Protein AF-A0A645G2F6-F1 (afdb_monomer)

Structure (mmCIF, N/CA/C/O backbone):
data_AF-A0A645G2F6-F1
#
_entry.id   AF-A0A645G2F6-F1
#
loop_
_atom_site.group_PDB
_atom_site.id
_atom_site.type_symbol
_atom_site.label_atom_id
_atom_site.label_alt_id
_atom_site.label_comp_id
_atom_site.label_asym_id
_atom_site.label_entity_id
_atom_site.label_seq_id
_atom_site.pdbx_PDB_ins_code
_atom_site.Cartn_x
_atom_site.Cartn_y
_atom_site.Cartn_z
_atom_site.occupancy
_atom_site.B_iso_or_equiv
_atom_site.auth_seq_id
_atom_site.auth_comp_id
_atom_site.auth_asym_id
_atom_site.auth_atom_id
_atom_site.pdbx_PDB_model_num
ATOM 1 N N . MET A 1 1 ? -9.292 15.660 -3.225 1.00 95.06 1 MET A N 1
ATOM 2 C CA . MET A 1 1 ? -8.228 15.922 -2.238 1.00 95.06 1 MET A CA 1
ATOM 3 C C . MET A 1 1 ? -7.768 14.578 -1.731 1.00 95.06 1 MET A C 1
ATOM 5 O O . MET A 1 1 ? -8.621 13.796 -1.330 1.00 95.06 1 MET A O 1
ATOM 9 N N . GLN A 1 2 ? -6.470 14.304 -1.828 1.00 95.06 2 GLN A N 1
ATOM 10 C CA . GLN A 1 2 ? -5.893 13.086 -1.267 1.00 95.06 2 GLN A CA 1
ATOM 11 C C . GLN A 1 2 ? -5.773 13.233 0.252 1.00 95.06 2 GLN A C 1
ATOM 13 O O . GLN A 1 2 ? -5.488 14.330 0.741 1.00 95.06 2 GLN A O 1
ATOM 18 N N . GLY A 1 3 ? -6.007 12.149 0.982 1.00 95.50 3 GLY A N 1
ATOM 19 C CA . GLY A 1 3 ? -5.870 12.101 2.433 1.00 95.50 3 GLY A CA 1
ATOM 20 C C . GLY A 1 3 ? -5.360 10.743 2.890 1.00 95.50 3 GLY A C 1
ATOM 21 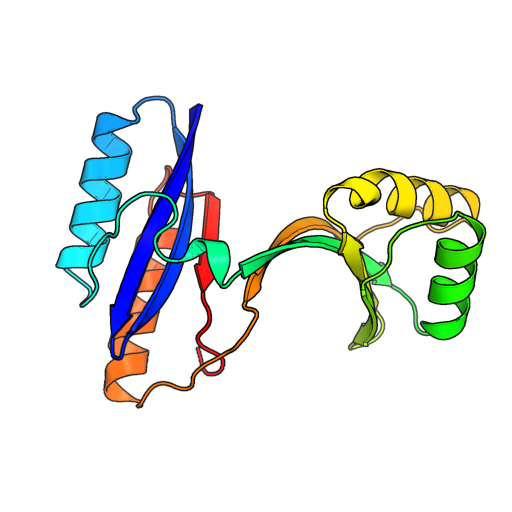O O . GLY A 1 3 ? -5.656 9.732 2.262 1.00 95.50 3 GLY A O 1
ATOM 22 N N . ARG A 1 4 ? -4.616 10.729 3.995 1.00 97.19 4 ARG A N 1
ATOM 23 C CA . ARG A 1 4 ? -4.147 9.512 4.658 1.00 97.19 4 ARG A CA 1
ATOM 24 C C . ARG A 1 4 ? -4.625 9.527 6.101 1.00 97.19 4 ARG A C 1
ATOM 26 O O . ARG A 1 4 ? -4.375 10.493 6.825 1.00 97.19 4 ARG A O 1
ATOM 33 N N . TYR A 1 5 ? -5.312 8.468 6.496 1.00 97.94 5 TYR A N 1
ATOM 34 C CA . TYR A 1 5 ? -5.774 8.257 7.857 1.00 97.94 5 TYR A CA 1
ATOM 35 C C . TYR A 1 5 ? -5.077 7.036 8.430 1.00 97.94 5 TYR A C 1
ATOM 37 O O . TYR A 1 5 ? -4.914 6.026 7.758 1.00 97.94 5 TYR A O 1
ATOM 45 N N . GLU A 1 6 ? -4.637 7.157 9.671 1.00 98.38 6 GLU A N 1
ATOM 46 C CA . GLU A 1 6 ? -3.807 6.166 10.344 1.00 98.38 6 GLU A CA 1
ATOM 47 C C . GLU A 1 6 ? -4.519 5.724 11.612 1.00 98.38 6 GLU A C 1
ATOM 49 O O . GLU A 1 6 ? -5.159 6.544 12.277 1.00 98.38 6 GLU A O 1
ATOM 54 N N . GLY A 1 7 ? -4.429 4.446 11.956 1.00 98.19 7 GLY A N 1
ATOM 55 C CA . GLY A 1 7 ? -5.099 3.920 13.132 1.00 98.19 7 GLY A CA 1
ATOM 56 C C . GLY A 1 7 ? -4.624 2.538 13.536 1.00 98.19 7 GLY A C 1
ATOM 57 O O . GLY A 1 7 ? -3.763 1.933 12.901 1.00 98.19 7 GLY A O 1
ATOM 58 N N . PHE A 1 8 ? -5.215 2.070 14.627 1.00 98.38 8 PHE A N 1
ATOM 59 C CA . PHE A 1 8 ? -4.899 0.802 15.261 1.00 98.38 8 PHE A CA 1
ATOM 60 C C . PHE A 1 8 ? -6.143 -0.084 15.277 1.00 98.38 8 PHE A C 1
ATOM 62 O O . PHE A 1 8 ? -7.226 0.402 15.615 1.00 98.38 8 PHE A O 1
ATOM 69 N N . GLY A 1 9 ? -5.997 -1.358 14.936 1.00 97.81 9 GLY A N 1
ATOM 70 C CA . GLY A 1 9 ? -7.027 -2.381 15.101 1.00 97.81 9 GLY A CA 1
ATOM 71 C C . GLY A 1 9 ? -6.827 -3.215 16.378 1.00 97.81 9 GLY A C 1
ATOM 72 O O . GLY A 1 9 ? -6.036 -2.844 17.259 1.00 97.81 9 GLY A O 1
ATOM 73 N N . PRO A 1 10 ? -7.529 -4.358 16.489 1.00 97.06 10 PRO A N 1
ATOM 74 C CA . PRO A 1 10 ? -7.317 -5.349 17.540 1.00 97.06 10 PRO A CA 1
ATOM 75 C C . PRO A 1 10 ? -5.846 -5.728 17.731 1.00 97.06 10 PRO A C 1
ATOM 77 O O . PRO A 1 10 ? -5.060 -5.753 16.779 1.00 97.06 10 PRO A O 1
ATOM 80 N N . SER A 1 11 ? -5.470 -5.984 18.986 1.00 94.81 11 SER A N 1
ATOM 81 C CA . SER A 1 11 ? -4.111 -6.369 19.397 1.00 94.81 11 SER A CA 1
ATOM 82 C C . SER A 1 11 ? -2.982 -5.439 18.911 1.00 94.81 11 SER A C 1
ATOM 84 O O . SER A 1 11 ? -1.821 -5.833 18.856 1.00 94.81 11 SER A O 1
ATOM 86 N N . GLY A 1 12 ? -3.300 -4.171 18.617 1.00 94.50 12 GLY A N 1
ATOM 87 C CA . GLY A 1 12 ? -2.317 -3.173 18.189 1.00 94.50 12 GLY A CA 1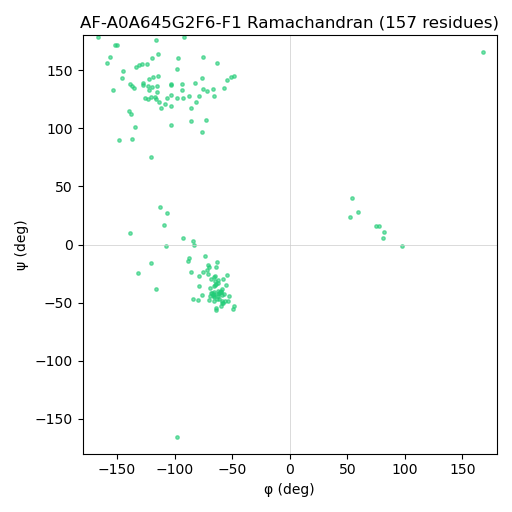
ATOM 88 C C . GLY A 1 12 ? -1.886 -3.305 16.729 1.00 94.50 12 GLY A C 1
ATOM 89 O O . GLY A 1 12 ? -0.879 -2.707 16.356 1.00 94.50 12 GLY A O 1
ATOM 90 N N . SER A 1 13 ? -2.641 -4.053 15.916 1.00 98.06 13 SER A N 1
ATOM 91 C CA . SER A 1 13 ? -2.500 -4.057 14.454 1.00 98.06 13 SER A CA 1
ATOM 92 C C . SER A 1 13 ? -2.532 -2.636 13.896 1.00 98.06 13 SER A C 1
ATOM 94 O O . SER A 1 13 ? -3.239 -1.768 14.408 1.00 98.06 13 SER A O 1
ATOM 96 N N . LEU A 1 14 ? -1.749 -2.389 12.856 1.00 98.56 14 LEU A N 1
ATOM 97 C CA . LEU A 1 14 ? -1.571 -1.076 12.250 1.00 98.56 14 LEU A CA 1
ATOM 98 C C . LEU A 1 14 ? -2.366 -1.001 10.952 1.00 98.56 14 LEU A C 1
ATOM 100 O O . LEU A 1 14 ? -2.334 -1.948 10.170 1.00 98.56 14 LEU A O 1
ATOM 104 N N . ILE A 1 15 ? -3.051 0.119 10.717 1.00 98.56 15 ILE A N 1
ATOM 105 C CA . ILE A 1 15 ? -3.847 0.342 9.505 1.00 98.56 15 ILE A CA 1
ATOM 106 C C . ILE A 1 15 ? -3.590 1.746 8.955 1.00 98.56 15 ILE A C 1
ATOM 108 O O . ILE A 1 15 ? -3.638 2.738 9.690 1.00 98.56 15 ILE A O 1
ATOM 112 N N . ILE A 1 16 ? -3.395 1.831 7.642 1.00 98.62 16 ILE A N 1
ATOM 113 C CA . ILE A 1 16 ? -3.398 3.068 6.864 1.00 98.62 16 ILE A CA 1
ATOM 114 C C . ILE A 1 16 ? -4.550 2.995 5.861 1.00 98.62 16 ILE A C 1
ATOM 116 O O . ILE A 1 16 ? -4.620 2.056 5.082 1.00 98.62 16 ILE A O 1
ATOM 120 N N . ALA A 1 17 ? -5.416 4.006 5.843 1.00 98.25 17 ALA A N 1
ATOM 121 C CA . ALA A 1 17 ? -6.432 4.189 4.811 1.00 98.25 17 ALA A CA 1
ATOM 122 C C . ALA A 1 17 ? -6.095 5.428 3.971 1.00 98.25 17 ALA A C 1
ATOM 124 O O . ALA A 1 17 ? -6.057 6.555 4.484 1.00 98.25 17 ALA A O 1
ATOM 125 N N . GLU A 1 18 ? -5.847 5.229 2.680 1.00 97.81 18 GLU A N 1
ATOM 126 C CA . GLU A 1 18 ? -5.670 6.309 1.710 1.00 97.81 18 GLU A CA 1
ATOM 127 C C . GLU A 1 18 ? -6.992 6.637 1.029 1.00 97.81 18 GLU A C 1
ATOM 129 O O . GLU A 1 18 ? -7.773 5.756 0.689 1.00 97.81 18 GLU A O 1
ATOM 134 N N . THR A 1 19 ? -7.255 7.928 0.848 1.00 98.06 19 THR A N 1
ATOM 135 C CA . THR A 1 19 ? -8.560 8.442 0.421 1.00 98.06 19 THR A CA 1
ATOM 136 C C . THR A 1 19 ? -8.430 9.469 -0.690 1.00 98.06 19 THR A C 1
ATOM 138 O O . THR A 1 19 ? -7.438 10.202 -0.773 1.00 98.06 19 THR A O 1
ATOM 141 N N . LEU A 1 20 ? -9.472 9.581 -1.513 1.00 98.06 20 LEU A N 1
ATOM 142 C CA . LEU A 1 20 ? -9.613 10.618 -2.525 1.00 98.06 20 LEU A CA 1
ATOM 143 C C . LEU A 1 20 ? -11.021 11.212 -2.478 1.00 98.06 20 LEU A C 1
ATOM 145 O O . LEU A 1 20 ? -11.963 10.678 -3.043 1.00 98.06 20 LEU A O 1
ATOM 149 N N . THR A 1 21 ? -11.149 12.386 -1.860 1.00 97.88 21 THR A N 1
ATOM 150 C CA . THR A 1 21 ? -12.467 12.968 -1.561 1.00 97.88 21 THR A CA 1
ATOM 151 C C . THR A 1 21 ? -12.610 14.431 -1.975 1.00 97.88 21 THR A C 1
ATOM 153 O O . THR A 1 21 ? -11.644 15.199 -2.019 1.00 97.88 21 THR A O 1
ATOM 156 N N . SER A 1 22 ? -13.842 14.873 -2.230 1.00 97.44 22 SER A N 1
ATOM 157 C CA . SER A 1 22 ? -14.193 16.298 -2.312 1.00 97.44 22 SER A CA 1
ATOM 158 C C . SER A 1 22 ? -14.561 16.909 -0.950 1.00 97.44 22 SER A C 1
ATOM 160 O O . SER A 1 22 ? -14.617 18.133 -0.835 1.00 97.44 22 SER A O 1
ATOM 162 N N . ASN A 1 23 ? -14.769 16.094 0.093 1.00 97.75 23 ASN A N 1
ATOM 163 C CA . ASN A 1 23 ? -15.177 16.541 1.424 1.00 97.75 23 ASN A CA 1
ATOM 164 C C . ASN A 1 23 ? -14.390 15.817 2.531 1.00 97.75 23 ASN A C 1
ATOM 166 O O . ASN A 1 23 ? -14.808 14.787 3.064 1.00 97.75 23 ASN A O 1
ATOM 170 N N . VAL A 1 24 ? -13.268 16.421 2.927 1.00 97.12 24 VAL A N 1
ATOM 171 C CA . VAL A 1 24 ? -12.358 15.885 3.955 1.00 97.12 24 VAL A CA 1
ATOM 172 C C . VAL A 1 24 ? -13.059 15.692 5.301 1.00 97.12 24 VAL A C 1
ATOM 174 O O . VAL A 1 24 ? -12.819 14.692 5.966 1.00 97.12 24 VAL A O 1
ATOM 177 N N . ASN A 1 25 ? -13.954 16.608 5.694 1.00 97.25 25 ASN A N 1
ATOM 178 C CA . ASN A 1 25 ? -14.638 16.551 6.991 1.00 97.25 25 ASN A CA 1
ATOM 179 C C . ASN A 1 25 ? -15.635 15.388 7.082 1.00 97.25 25 ASN A C 1
ATOM 181 O O . ASN A 1 25 ? -15.760 14.776 8.140 1.00 97.25 25 ASN A O 1
ATOM 185 N N . ARG A 1 26 ? -16.337 15.078 5.984 1.00 97.50 26 ARG A N 1
ATOM 186 C CA . ARG A 1 26 ? -17.192 13.885 5.910 1.00 97.50 26 ARG A CA 1
ATOM 187 C C . ARG A 1 26 ? -16.341 12.621 5.986 1.00 97.50 26 ARG A C 1
ATOM 189 O O . ARG A 1 26 ? -16.621 11.763 6.812 1.00 97.50 26 ARG A O 1
ATOM 196 N N . THR A 1 27 ? -15.286 12.558 5.182 1.00 97.94 27 THR A N 1
ATOM 197 C CA . THR A 1 27 ? -14.420 11.375 5.080 1.00 97.94 27 THR A CA 1
ATOM 198 C C . THR A 1 27 ? -13.797 11.018 6.428 1.00 97.94 27 THR A C 1
ATOM 200 O O . THR A 1 27 ? -13.962 9.904 6.907 1.00 97.94 27 THR A O 1
ATOM 203 N N . ILE A 1 28 ? -13.183 11.982 7.127 1.00 97.12 28 ILE A N 1
ATOM 204 C CA . ILE A 1 28 ? -12.614 11.724 8.461 1.00 97.12 28 ILE A CA 1
ATOM 205 C C . ILE A 1 28 ? -13.675 11.315 9.490 1.00 97.12 28 ILE A C 1
ATOM 207 O O . ILE A 1 28 ? -13.388 10.521 10.384 1.00 97.12 28 ILE A O 1
ATOM 211 N N . ALA A 1 29 ? -14.901 11.840 9.392 1.00 97.44 29 ALA A N 1
ATOM 212 C CA . ALA A 1 29 ? -15.990 11.438 10.277 1.00 97.44 29 ALA A CA 1
ATOM 213 C C . ALA A 1 29 ? -16.436 9.991 10.004 1.00 97.44 29 ALA A C 1
ATOM 215 O O . ALA A 1 29 ? -16.634 9.237 10.960 1.00 97.44 29 ALA A O 1
ATOM 216 N N . ASN A 1 30 ? -16.538 9.601 8.730 1.00 97.69 30 ASN A N 1
ATOM 217 C CA . ASN A 1 30 ? -16.869 8.241 8.307 1.00 97.69 30 ASN A CA 1
ATOM 218 C C . ASN A 1 30 ? -15.789 7.247 8.734 1.00 97.69 30 ASN A C 1
ATOM 220 O O . ASN A 1 30 ? -16.085 6.343 9.513 1.00 97.69 30 ASN A O 1
ATOM 224 N N . VAL A 1 31 ? -14.535 7.479 8.331 1.00 97.88 31 VAL A N 1
ATOM 225 C CA . VAL A 1 31 ? -13.381 6.635 8.679 1.00 97.88 31 VAL A CA 1
ATOM 226 C C . VAL A 1 31 ? -13.290 6.464 10.194 1.00 97.88 31 VAL A C 1
ATOM 228 O O . VAL A 1 31 ? -13.253 5.345 10.699 1.00 97.88 31 VAL A O 1
ATOM 231 N N . ARG A 1 32 ? -13.375 7.556 10.967 1.00 97.25 32 ARG A N 1
ATOM 232 C CA . ARG A 1 32 ? -13.390 7.471 12.436 1.00 97.25 32 ARG A CA 1
ATOM 233 C C . ARG A 1 32 ? -14.565 6.646 12.962 1.00 97.25 32 ARG A C 1
ATOM 235 O O . ARG A 1 32 ? -14.402 5.910 13.934 1.00 97.25 32 ARG A O 1
ATOM 242 N N . SER A 1 33 ? -15.751 6.780 12.367 1.00 97.81 33 SER A N 1
ATOM 243 C CA . SER A 1 33 ? -16.900 5.973 12.772 1.00 97.81 33 SER A CA 1
ATOM 244 C C . SER A 1 33 ? -16.699 4.491 12.473 1.00 97.81 33 SER A C 1
ATOM 246 O O . SER A 1 33 ? -17.205 3.688 13.255 1.00 97.81 33 SER A O 1
ATOM 248 N N . ILE A 1 34 ? -16.042 4.141 11.367 1.00 98.25 34 ILE A N 1
ATOM 249 C CA . ILE A 1 34 ? -15.729 2.759 10.989 1.00 98.25 34 ILE A CA 1
ATOM 250 C C . ILE A 1 34 ? -14.783 2.150 12.027 1.00 98.25 34 ILE A C 1
ATOM 252 O O . ILE A 1 34 ? -15.173 1.180 12.678 1.00 98.25 34 ILE A O 1
ATOM 256 N N . PHE A 1 35 ? -13.637 2.794 12.297 1.00 98.00 35 PHE A N 1
ATOM 257 C CA . PHE A 1 35 ? -12.691 2.370 13.342 1.00 98.00 35 PHE A CA 1
ATOM 258 C C . PHE A 1 35 ? -13.403 2.113 14.678 1.00 98.00 35 PHE A C 1
ATOM 260 O O . PHE A 1 35 ? -13.376 0.997 15.193 1.00 98.00 35 PHE A O 1
ATOM 267 N N . ASN A 1 36 ? -14.141 3.107 15.184 1.00 96.12 36 ASN A N 1
ATOM 268 C CA . ASN A 1 36 ? -14.805 3.011 16.487 1.00 96.12 36 ASN A CA 1
ATOM 269 C C . ASN A 1 36 ? -15.857 1.888 16.570 1.00 96.12 36 ASN A C 1
ATOM 271 O O . ASN A 1 36 ? -16.118 1.375 17.656 1.00 96.12 36 ASN A O 1
ATOM 275 N N . LYS A 1 37 ? -16.518 1.542 15.457 1.00 95.81 37 LYS A N 1
ATOM 276 C CA . LYS A 1 37 ? -17.555 0.494 15.422 1.00 95.81 37 LYS A CA 1
ATOM 277 C C . LYS A 1 37 ? -16.979 -0.906 15.227 1.00 95.81 37 LYS A C 1
ATOM 279 O O . LYS A 1 37 ? -17.650 -1.868 15.588 1.00 95.81 37 LYS A O 1
ATOM 284 N N . LYS A 1 38 ? -15.785 -1.019 14.646 1.00 94.25 38 LYS A N 1
ATOM 285 C CA . LYS A 1 38 ? -15.159 -2.285 14.239 1.00 94.25 38 LYS A CA 1
ATOM 286 C C . LYS A 1 38 ? -13.907 -2.615 15.064 1.00 94.25 38 LYS A C 1
ATOM 288 O O . LYS A 1 38 ? -12.968 -3.214 14.569 1.00 94.25 38 LYS A O 1
ATOM 293 N N . GLY A 1 39 ? -13.883 -2.209 16.335 1.00 90.94 39 GLY A N 1
ATOM 294 C CA . GLY A 1 39 ? -12.831 -2.616 17.276 1.00 90.94 39 GLY A CA 1
ATOM 295 C C . GLY A 1 39 ? -11.471 -1.937 17.079 1.00 90.94 39 GLY A C 1
ATOM 296 O O . GLY A 1 39 ? -10.481 -2.407 17.632 1.00 90.94 39 GLY A O 1
ATOM 297 N N . GLY A 1 40 ? -11.415 -0.832 16.332 1.00 95.81 40 GLY A N 1
ATOM 298 C CA . GLY A 1 40 ? -10.207 -0.036 16.131 1.00 95.81 40 GLY A CA 1
ATOM 299 C C . GLY A 1 40 ? -10.307 1.380 16.702 1.00 95.81 40 GLY A C 1
ATOM 300 O O . GLY A 1 40 ? -11.350 1.822 17.182 1.00 95.81 40 GLY A O 1
ATOM 301 N N . ASN A 1 41 ? -9.205 2.124 16.631 1.00 96.88 41 ASN A N 1
ATOM 302 C CA . ASN A 1 41 ? -9.141 3.538 16.989 1.00 96.88 41 ASN A CA 1
ATOM 303 C C . ASN A 1 41 ? -8.281 4.309 15.990 1.00 96.88 41 ASN A C 1
ATOM 305 O O . ASN A 1 41 ? -7.192 3.872 15.622 1.00 96.88 41 ASN A O 1
ATOM 309 N N . ILE A 1 42 ? -8.740 5.497 15.602 1.00 96.25 42 ILE A N 1
ATOM 310 C CA . ILE A 1 42 ? -7.960 6.380 14.736 1.00 96.25 42 ILE A CA 1
ATOM 311 C C . ILE A 1 42 ?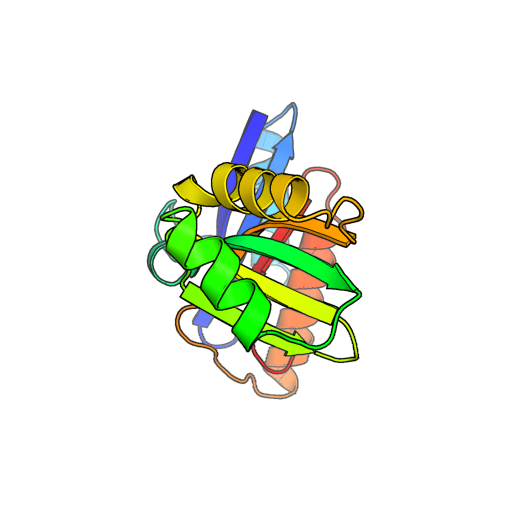 -6.828 7.055 15.525 1.00 96.25 42 ILE A C 1
ATOM 313 O O . ILE A 1 42 ? -7.036 7.568 16.628 1.00 96.25 42 ILE A O 1
ATOM 317 N N . GLY A 1 43 ? -5.633 7.064 14.948 1.00 95.75 43 GLY A N 1
ATOM 318 C CA . GLY A 1 43 ? -4.454 7.750 15.454 1.00 95.75 43 GLY A CA 1
ATOM 319 C C . GLY A 1 43 ? -4.303 9.166 14.892 1.00 95.75 43 GLY A C 1
ATOM 320 O O . GLY A 1 43 ? -5.101 9.654 14.089 1.00 95.75 43 GLY A O 1
ATOM 321 N N . ALA A 1 44 ? -3.254 9.856 15.341 1.00 96.19 44 ALA A N 1
ATOM 322 C CA . ALA A 1 44 ? -2.806 11.089 14.700 1.00 96.19 44 ALA A CA 1
ATOM 323 C C . ALA A 1 44 ? -2.066 10.769 13.387 1.00 96.19 44 ALA A C 1
ATOM 325 O O . ALA A 1 44 ? -1.592 9.651 13.191 1.00 96.19 44 ALA A O 1
ATOM 326 N N . ALA A 1 45 ? -1.926 11.752 12.496 1.00 95.12 45 ALA A N 1
ATOM 327 C CA . ALA A 1 45 ? -1.062 11.601 11.325 1.00 95.12 45 ALA A CA 1
ATOM 328 C C . ALA A 1 45 ? 0.379 11.268 11.765 1.00 95.12 45 ALA A C 1
ATOM 330 O O . ALA A 1 45 ? 0.891 11.899 12.693 1.00 95.12 45 ALA A O 1
ATOM 331 N N . GLY A 1 46 ? 1.014 10.289 11.118 1.00 95.12 46 GLY A N 1
ATOM 332 C CA . GLY A 1 46 ? 2.342 9.789 11.485 1.00 95.12 46 GLY A CA 1
ATOM 333 C C . GLY A 1 46 ? 2.371 8.778 12.638 1.00 95.12 46 GLY A C 1
ATOM 334 O O . GLY A 1 46 ? 3.454 8.433 13.103 1.00 95.12 46 GLY A O 1
ATOM 335 N N . SER A 1 47 ? 1.217 8.333 13.147 1.00 96.44 47 SER A N 1
ATOM 336 C CA . SER A 1 47 ? 1.151 7.406 14.287 1.00 96.44 47 SER A CA 1
ATOM 337 C C . SER A 1 47 ? 1.495 5.959 13.945 1.00 96.44 47 SER A C 1
ATOM 339 O O . SER A 1 47 ? 1.907 5.231 14.845 1.00 96.44 47 SER A O 1
ATOM 341 N N . VAL A 1 48 ? 1.348 5.547 12.684 1.00 96.75 48 VAL A N 1
ATOM 342 C CA . VAL A 1 48 ? 1.672 4.189 12.219 1.00 96.75 48 VAL A CA 1
ATOM 343 C C . VAL A 1 48 ? 2.521 4.188 10.956 1.00 96.75 48 VAL A C 1
ATOM 345 O O . VAL A 1 48 ? 3.262 3.239 10.742 1.00 96.75 48 VAL A O 1
ATOM 348 N N . SER A 1 49 ? 2.477 5.247 10.141 1.00 95.12 49 SER A N 1
ATOM 349 C CA . SER A 1 49 ? 3.159 5.285 8.839 1.00 95.12 49 SER A CA 1
ATOM 350 C C . SER A 1 49 ? 4.680 5.174 8.900 1.00 95.12 49 SER A C 1
ATOM 352 O O . SER A 1 49 ? 5.289 4.869 7.886 1.00 95.12 49 SER A O 1
ATOM 354 N N . TYR A 1 50 ? 5.299 5.349 10.070 1.00 95.56 50 TYR A N 1
ATOM 355 C CA . TYR A 1 50 ? 6.727 5.084 10.263 1.00 95.56 50 TYR A CA 1
ATOM 356 C C . TYR A 1 50 ? 7.087 3.585 10.250 1.00 95.56 50 TYR A C 1
ATOM 358 O O . TYR A 1 50 ? 8.258 3.259 10.089 1.00 95.56 50 TYR A O 1
ATOM 366 N N . MET A 1 51 ? 6.100 2.699 10.436 1.00 97.56 51 MET A N 1
ATOM 367 C CA . MET A 1 51 ? 6.237 1.235 10.375 1.00 97.56 51 MET A CA 1
ATOM 368 C C . MET A 1 51 ? 5.944 0.672 8.981 1.00 97.56 51 MET A C 1
ATOM 370 O O . MET A 1 51 ? 5.874 -0.545 8.815 1.00 97.56 51 MET A O 1
ATOM 374 N N . PHE A 1 52 ? 5.726 1.539 7.995 1.00 97.88 52 PHE A N 1
ATOM 375 C CA . PHE A 1 52 ? 5.461 1.155 6.619 1.00 97.88 52 PHE A CA 1
ATOM 376 C C . PHE A 1 52 ? 6.423 1.881 5.697 1.00 97.88 52 PHE A C 1
ATOM 378 O O . PHE A 1 52 ? 6.651 3.085 5.834 1.00 97.88 52 PHE A O 1
ATOM 385 N N . ASP A 1 53 ? 6.915 1.163 4.704 1.00 96.44 53 ASP A N 1
ATOM 386 C CA . ASP A 1 53 ? 7.744 1.737 3.673 1.00 96.44 53 ASP A CA 1
ATOM 387 C C . ASP A 1 53 ? 6.925 2.061 2.428 1.00 96.44 53 ASP A C 1
ATOM 389 O O . ASP A 1 53 ? 6.272 1.193 1.845 1.00 96.44 53 ASP A O 1
ATOM 393 N N . ASN A 1 54 ? 7.017 3.313 1.983 1.00 96.06 54 ASN A N 1
ATOM 394 C CA . ASN A 1 54 ? 6.474 3.731 0.697 1.00 96.06 54 ASN A CA 1
ATOM 395 C C . ASN A 1 54 ? 7.348 3.166 -0.429 1.00 96.06 54 ASN A C 1
ATOM 397 O O . ASN A 1 54 ? 8.466 3.645 -0.651 1.00 96.06 54 ASN A O 1
ATOM 401 N N . THR A 1 55 ? 6.827 2.167 -1.130 1.00 97.56 55 THR A N 1
ATOM 402 C CA . THR A 1 55 ? 7.581 1.289 -2.028 1.00 97.56 55 THR A CA 1
ATOM 403 C C . THR A 1 55 ? 6.971 1.332 -3.423 1.00 97.56 55 THR A C 1
ATOM 405 O O . THR A 1 55 ? 5.752 1.308 -3.574 1.00 97.56 55 THR A O 1
ATOM 408 N N . GLY A 1 56 ? 7.810 1.423 -4.455 1.00 98.25 56 GLY A N 1
ATOM 409 C CA . GLY A 1 56 ? 7.364 1.234 -5.832 1.00 98.25 56 GLY A CA 1
ATOM 410 C C . GLY A 1 56 ? 7.211 -0.250 -6.130 1.00 98.25 56 GLY A C 1
ATOM 411 O O . GLY A 1 56 ? 8.150 -1.002 -5.901 1.00 98.25 56 GLY A O 1
ATOM 412 N N . VAL A 1 57 ? 6.056 -0.660 -6.645 1.00 98.31 57 VAL A N 1
ATOM 413 C CA . VAL A 1 57 ? 5.770 -2.049 -7.012 1.00 98.31 57 VAL A CA 1
ATOM 414 C C . VAL A 1 57 ? 5.533 -2.134 -8.513 1.00 98.31 57 VAL A C 1
ATOM 416 O O . VAL A 1 57 ? 4.706 -1.406 -9.073 1.00 98.31 57 VAL A O 1
ATOM 419 N N . ILE A 1 58 ? 6.287 -3.013 -9.172 1.00 98.56 58 ILE A N 1
ATOM 420 C CA . ILE A 1 58 ? 6.154 -3.309 -10.600 1.00 98.56 58 ILE A CA 1
ATOM 421 C C . ILE A 1 58 ? 5.962 -4.814 -10.753 1.00 98.56 58 ILE A C 1
ATOM 423 O O . ILE A 1 58 ? 6.794 -5.581 -10.275 1.00 98.56 58 ILE A O 1
ATOM 427 N N . VAL A 1 59 ? 4.901 -5.226 -11.446 1.00 98.38 59 VAL A N 1
ATOM 428 C CA . VAL A 1 59 ? 4.611 -6.641 -11.717 1.00 98.38 59 VAL A CA 1
ATOM 429 C C . VAL A 1 59 ? 4.384 -6.856 -13.209 1.00 98.38 59 VAL A C 1
ATOM 431 O O . VAL A 1 59 ? 3.726 -6.046 -13.870 1.00 98.38 59 VAL A O 1
ATOM 434 N N . PHE A 1 60 ? 4.950 -7.936 -13.747 1.00 98.44 60 PHE A N 1
ATOM 435 C CA . PHE A 1 60 ? 4.742 -8.391 -15.124 1.00 98.44 60 PHE A CA 1
ATOM 436 C C . PHE A 1 60 ? 5.030 -9.894 -15.262 1.00 98.44 60 PHE A C 1
ATOM 438 O O . PHE A 1 60 ? 5.713 -10.476 -14.425 1.00 98.44 60 PHE A O 1
ATOM 445 N N . GLU A 1 61 ? 4.537 -10.521 -16.333 1.00 98.19 61 GLU A N 1
ATOM 446 C CA . GLU A 1 61 ? 4.772 -11.945 -16.615 1.00 98.19 61 GLU A CA 1
ATOM 447 C C . GLU A 1 61 ? 6.258 -12.216 -16.913 1.00 98.19 61 GLU A C 1
ATOM 449 O O . GLU A 1 61 ? 6.861 -11.578 -17.781 1.00 98.19 61 GLU A O 1
ATOM 454 N N . GLY A 1 62 ? 6.857 -13.184 -16.220 1.00 97.06 62 GLY A N 1
ATOM 455 C CA . GLY A 1 62 ? 8.265 -13.532 -16.386 1.00 97.06 62 GLY A CA 1
ATOM 456 C C . GLY A 1 62 ? 8.780 -14.457 -15.288 1.00 97.06 62 GLY A C 1
ATOM 457 O O . GLY A 1 62 ? 8.141 -14.634 -14.257 1.00 97.06 62 GLY A O 1
ATOM 458 N N . THR A 1 63 ? 9.949 -15.060 -15.518 1.00 96.75 63 THR A N 1
ATOM 459 C CA . THR A 1 63 ? 10.484 -16.114 -14.633 1.00 96.75 63 THR A CA 1
ATOM 460 C C . THR A 1 63 ? 11.988 -16.016 -14.366 1.00 96.75 63 THR A C 1
ATOM 462 O O . THR A 1 63 ? 12.582 -16.971 -13.876 1.00 96.75 63 THR A O 1
ATOM 465 N N . ASP A 1 64 ? 12.635 -14.917 -14.755 1.00 97.69 64 ASP A N 1
ATOM 466 C CA . ASP A 1 64 ? 14.081 -14.717 -14.592 1.00 97.69 64 ASP A CA 1
ATOM 467 C C . ASP A 1 64 ? 14.374 -13.468 -13.738 1.00 97.69 64 ASP A C 1
ATOM 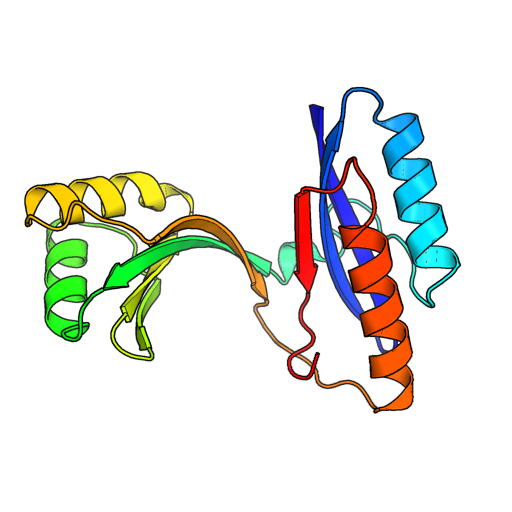469 O O . ASP A 1 64 ? 14.717 -12.413 -14.278 1.00 97.69 64 ASP A O 1
ATOM 473 N N . PRO A 1 65 ? 14.177 -13.540 -12.408 1.00 97.81 65 PRO A N 1
ATOM 474 C CA . PRO A 1 65 ? 14.351 -12.392 -11.517 1.00 97.81 65 PRO A CA 1
ATOM 475 C C . PRO A 1 65 ? 15.799 -11.887 -11.489 1.00 97.81 65 PRO A C 1
ATOM 477 O O . PRO A 1 65 ? 16.013 -10.676 -11.435 1.00 97.81 65 PRO A O 1
ATOM 480 N N . ASP A 1 66 ? 16.785 -12.781 -11.615 1.00 98.06 66 ASP A N 1
ATOM 481 C CA . ASP A 1 66 ? 18.207 -12.425 -11.641 1.00 98.06 66 ASP A CA 1
ATOM 482 C C . ASP A 1 66 ? 18.524 -11.520 -12.840 1.00 98.06 66 ASP A C 1
ATOM 484 O O . ASP A 1 66 ? 19.141 -10.461 -12.689 1.00 98.06 66 ASP A O 1
ATOM 488 N N . HIS A 1 67 ? 18.041 -11.880 -14.035 1.00 98.00 67 HIS A N 1
ATOM 489 C CA . HIS A 1 67 ? 18.225 -11.050 -15.224 1.00 98.00 67 HIS A CA 1
ATOM 490 C C . HIS A 1 67 ? 17.557 -9.673 -15.087 1.00 98.00 67 HIS A C 1
ATOM 492 O O . HIS A 1 67 ? 18.120 -8.651 -15.492 1.00 98.00 67 HIS A O 1
ATOM 498 N N . ILE A 1 68 ? 16.359 -9.629 -14.501 1.00 98.50 68 ILE A N 1
ATOM 499 C CA . ILE A 1 68 ? 15.631 -8.377 -14.276 1.00 98.50 68 ILE A CA 1
ATOM 500 C C . ILE A 1 68 ? 16.362 -7.484 -13.277 1.00 98.50 68 ILE A C 1
ATOM 502 O O . ILE A 1 68 ? 16.504 -6.281 -13.519 1.00 98.50 68 ILE A O 1
ATOM 506 N N . PHE A 1 69 ? 16.884 -8.062 -12.198 1.00 98.31 69 PHE A N 1
ATOM 507 C CA . PHE A 1 69 ? 17.691 -7.338 -11.228 1.00 98.31 69 PHE A CA 1
ATOM 508 C C . PHE A 1 69 ? 18.928 -6.706 -11.885 1.00 98.31 69 PHE A C 1
ATOM 510 O O . PHE A 1 69 ? 19.200 -5.524 -11.672 1.00 98.31 69 PHE A O 1
ATOM 517 N N . GLU A 1 70 ? 19.628 -7.431 -12.765 1.00 98.06 70 GLU A N 1
ATOM 518 C CA . GLU A 1 70 ? 20.767 -6.886 -13.517 1.00 98.06 70 GLU A CA 1
ATOM 519 C C . GLU A 1 70 ? 20.382 -5.703 -14.421 1.00 98.06 70 GLU A C 1
ATOM 521 O O . GLU A 1 70 ? 21.119 -4.714 -14.493 1.00 98.06 70 GLU A O 1
ATOM 526 N N . ILE A 1 71 ? 19.238 -5.769 -15.112 1.00 98.25 71 ILE A N 1
ATOM 527 C CA . ILE A 1 71 ? 18.739 -4.661 -15.947 1.00 98.25 71 ILE A CA 1
ATOM 528 C C . ILE A 1 71 ? 18.533 -3.403 -15.099 1.00 98.25 71 ILE A C 1
ATOM 530 O O . ILE A 1 71 ? 18.983 -2.317 -15.476 1.00 98.25 71 ILE A O 1
ATOM 534 N N . LEU A 1 72 ? 17.863 -3.551 -13.957 1.00 98.38 72 LEU A N 1
ATOM 535 C CA . LEU A 1 72 ? 17.535 -2.441 -13.067 1.00 98.38 72 LEU A CA 1
ATOM 536 C C . LEU A 1 72 ? 18.791 -1.845 -12.425 1.00 98.38 72 LEU A C 1
ATOM 538 O O . LEU A 1 72 ? 18.946 -0.622 -12.406 1.00 98.38 72 LEU A O 1
ATOM 542 N N . LEU A 1 73 ? 19.725 -2.693 -11.990 1.00 97.56 73 LEU A N 1
ATOM 543 C CA . LEU A 1 73 ? 21.002 -2.267 -11.424 1.00 97.56 73 LEU A CA 1
ATOM 544 C C . LEU A 1 73 ? 21.841 -1.484 -12.443 1.00 97.56 73 LEU A C 1
ATOM 546 O O . LEU A 1 73 ? 22.377 -0.426 -12.118 1.00 97.56 73 LEU A O 1
ATOM 550 N N . ASN A 1 74 ? 21.920 -1.955 -13.692 1.00 97.88 74 ASN A N 1
ATOM 551 C CA . ASN A 1 74 ? 22.627 -1.254 -14.772 1.00 97.88 74 ASN A CA 1
ATOM 552 C C . ASN A 1 74 ? 21.982 0.091 -15.130 1.00 97.88 74 ASN A C 1
ATOM 554 O O . ASN A 1 74 ? 22.660 1.000 -15.610 1.00 97.88 74 ASN A O 1
ATOM 558 N N . ALA A 1 75 ? 20.677 0.220 -14.901 1.00 98.00 75 ALA A N 1
ATOM 559 C CA . ALA A 1 75 ? 19.955 1.476 -15.031 1.00 98.00 75 ALA A CA 1
ATOM 560 C C . ALA A 1 75 ? 20.053 2.359 -13.772 1.00 98.00 75 ALA A C 1
ATOM 562 O O . ALA A 1 75 ? 19.452 3.431 -13.752 1.00 98.00 75 ALA A O 1
ATOM 563 N N . GLU A 1 76 ? 20.813 1.944 -12.751 1.00 98.06 76 GLU A N 1
ATOM 564 C CA . GLU A 1 76 ? 20.980 2.612 -11.453 1.00 98.06 76 GLU A CA 1
ATOM 565 C C . GLU A 1 76 ? 19.663 2.784 -10.678 1.00 98.06 76 GLU A C 1
ATOM 567 O O . GLU A 1 76 ? 19.498 3.762 -9.950 1.00 98.06 76 GLU A O 1
ATOM 572 N N . VAL A 1 77 ? 18.687 1.901 -10.883 1.00 98.31 77 VAL A N 1
ATOM 573 C CA . VAL A 1 77 ? 17.426 1.913 -10.130 1.00 98.31 77 VAL A CA 1
ATOM 574 C C . VAL A 1 77 ? 17.707 1.451 -8.703 1.00 98.31 77 VAL A C 1
ATOM 576 O O . VAL A 1 77 ? 18.368 0.430 -8.509 1.00 98.31 77 VAL A O 1
ATOM 579 N N . ASP A 1 78 ? 17.203 2.183 -7.713 1.00 97.38 78 ASP A N 1
ATOM 580 C CA . ASP A 1 78 ? 17.260 1.753 -6.315 1.00 97.38 78 ASP A CA 1
ATOM 581 C C . ASP A 1 78 ? 16.204 0.664 -6.063 1.00 97.38 78 ASP A C 1
ATOM 583 O O . ASP A 1 78 ? 15.005 0.933 -5.916 1.00 97.38 78 ASP A O 1
ATOM 587 N N . VAL A 1 79 ? 16.652 -0.589 -6.130 1.00 96.62 79 VAL A N 1
ATOM 588 C CA . VAL A 1 79 ? 15.825 -1.793 -6.017 1.00 96.62 79 VAL A CA 1
ATOM 589 C C . VAL A 1 79 ? 16.004 -2.400 -4.635 1.00 96.62 79 VAL A C 1
ATOM 591 O O . VAL A 1 79 ? 17.123 -2.669 -4.201 1.00 96.62 79 VAL A O 1
ATOM 594 N N . ARG A 1 80 ? 14.882 -2.662 -3.973 1.00 95.62 80 ARG A N 1
ATOM 595 C CA . ARG A 1 80 ? 14.822 -3.350 -2.685 1.00 95.62 80 ARG A CA 1
ATOM 596 C C . ARG A 1 80 ? 14.840 -4.858 -2.861 1.00 95.62 80 ARG A C 1
ATOM 598 O O . ARG A 1 80 ? 15.593 -5.527 -2.163 1.00 95.62 80 ARG A O 1
ATOM 605 N N . ASP A 1 81 ? 14.025 -5.369 -3.783 1.00 96.75 81 ASP A N 1
ATOM 606 C CA . ASP A 1 81 ? 13.932 -6.801 -4.061 1.00 96.75 81 ASP A CA 1
ATOM 607 C C . ASP A 1 81 ? 13.347 -7.083 -5.456 1.00 96.75 81 ASP A C 1
ATOM 609 O O . ASP A 1 81 ? 12.639 -6.243 -6.024 1.00 96.75 81 ASP A O 1
ATOM 613 N N . VAL A 1 82 ? 13.658 -8.260 -6.004 1.00 98.25 82 VAL A N 1
ATOM 614 C CA . VAL A 1 82 ? 13.086 -8.801 -7.247 1.00 98.25 82 VAL A CA 1
ATOM 615 C C . VAL A 1 82 ? 12.843 -10.291 -7.056 1.00 98.25 82 VAL A C 1
ATOM 617 O O . VAL A 1 82 ? 13.790 -11.067 -6.934 1.00 98.25 82 VAL A O 1
ATOM 620 N N . THR A 1 83 ? 11.580 -10.696 -7.076 1.00 98.00 83 THR A N 1
ATOM 621 C CA . THR A 1 83 ? 11.162 -12.083 -6.862 1.00 98.00 83 THR A CA 1
ATOM 622 C C . THR A 1 83 ? 10.411 -12.628 -8.072 1.00 98.00 83 THR A C 1
ATOM 624 O O . THR A 1 83 ? 9.933 -11.881 -8.928 1.00 98.00 83 THR A O 1
ATOM 627 N N . GLU A 1 84 ? 10.348 -13.956 -8.166 1.00 97.94 84 GLU A N 1
ATOM 628 C CA . GLU A 1 84 ? 9.433 -14.664 -9.060 1.00 97.94 84 GLU A CA 1
ATOM 629 C C . GLU A 1 84 ? 8.327 -15.295 -8.221 1.00 97.94 84 GLU A C 1
ATOM 631 O O . GLU A 1 84 ? 8.606 -16.024 -7.267 1.00 97.94 84 GLU A O 1
ATOM 636 N N . GLU A 1 85 ? 7.082 -14.994 -8.574 1.00 96.50 85 GLU A N 1
ATOM 637 C CA . GLU A 1 85 ? 5.887 -15.464 -7.889 1.00 96.50 85 GLU A CA 1
ATOM 638 C C . GLU A 1 85 ? 4.832 -15.869 -8.923 1.00 96.50 85 GLU A C 1
ATOM 640 O O . GLU A 1 85 ? 4.283 -15.044 -9.658 1.00 96.50 85 GLU A O 1
ATOM 645 N N . GLU A 1 86 ? 4.554 -17.171 -8.987 1.00 94.94 86 GLU A N 1
ATOM 646 C CA . GLU A 1 86 ? 3.509 -17.758 -9.835 1.00 94.94 86 GLU A CA 1
ATOM 647 C C . GLU A 1 86 ? 3.613 -17.370 -11.326 1.00 94.94 86 GLU A C 1
ATOM 649 O O . GLU A 1 86 ? 2.607 -17.138 -11.999 1.00 94.94 86 GLU A O 1
ATOM 654 N N . GLY A 1 87 ? 4.832 -17.319 -11.869 1.00 96.31 87 GLY A N 1
ATOM 655 C CA . GLY A 1 87 ? 5.095 -16.944 -13.261 1.00 96.31 87 GLY A CA 1
ATOM 656 C C . GLY A 1 87 ? 5.122 -15.436 -13.519 1.00 96.31 87 GLY A C 1
ATOM 657 O O . GLY A 1 87 ? 5.143 -15.018 -14.680 1.00 96.31 87 GLY A O 1
ATOM 658 N N . ASN A 1 88 ? 5.123 -14.621 -12.463 1.00 98.19 88 ASN A N 1
ATOM 659 C CA . ASN A 1 88 ? 5.302 -13.179 -12.545 1.00 98.19 88 ASN A CA 1
ATOM 660 C C . ASN A 1 88 ? 6.603 -12.758 -11.872 1.00 98.19 88 ASN A C 1
ATOM 662 O O . ASN A 1 88 ? 6.984 -13.291 -10.835 1.00 98.19 88 ASN A O 1
ATOM 666 N N . ILE A 1 89 ? 7.239 -11.735 -12.430 1.00 98.56 89 ILE A N 1
ATOM 667 C CA . ILE A 1 89 ? 8.288 -10.993 -11.746 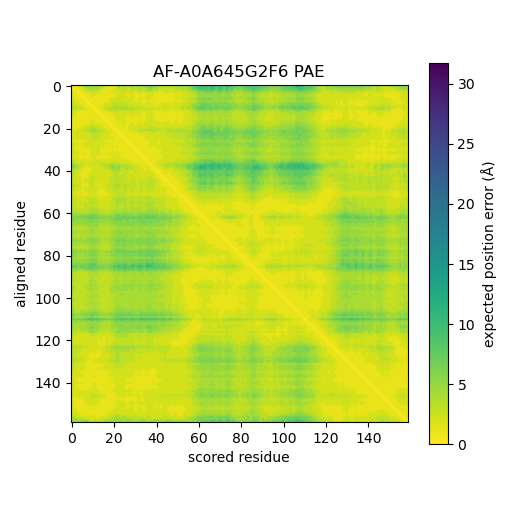1.00 98.56 89 ILE A CA 1
ATOM 668 C C . ILE A 1 89 ? 7.643 -9.884 -10.929 1.00 98.56 89 ILE A C 1
ATOM 670 O O . ILE A 1 89 ? 6.880 -9.080 -11.471 1.00 98.56 89 ILE A O 1
ATOM 674 N N . VAL A 1 90 ? 7.993 -9.822 -9.648 1.00 98.44 90 VAL A N 1
ATOM 675 C CA . VAL A 1 90 ? 7.586 -8.771 -8.715 1.00 98.44 90 VAL A CA 1
ATOM 676 C C . VAL A 1 90 ? 8.827 -7.982 -8.323 1.00 98.44 90 VAL A C 1
ATOM 678 O O . VAL A 1 90 ? 9.810 -8.542 -7.846 1.00 98.44 90 VAL A O 1
ATOM 681 N N . ILE A 1 91 ? 8.808 -6.672 -8.557 1.00 98.50 91 ILE A N 1
ATOM 682 C CA . ILE A 1 91 ? 9.912 -5.768 -8.225 1.00 98.50 91 ILE A CA 1
ATOM 683 C C . ILE A 1 91 ? 9.441 -4.786 -7.166 1.00 98.50 91 ILE A C 1
ATOM 685 O O . ILE A 1 91 ? 8.437 -4.097 -7.362 1.00 98.50 91 ILE A O 1
ATOM 689 N N . TYR A 1 92 ? 10.250 -4.639 -6.123 1.00 98.19 92 TYR A N 1
ATOM 690 C CA . TYR A 1 92 ? 10.123 -3.599 -5.115 1.00 98.19 92 TYR A CA 1
ATOM 691 C C . TYR A 1 92 ? 11.257 -2.585 -5.290 1.00 98.19 92 TYR A C 1
ATOM 693 O O . TYR A 1 92 ? 12.431 -2.937 -5.201 1.00 98.19 92 TYR A O 1
ATOM 701 N N . THR A 1 93 ? 10.932 -1.317 -5.530 1.00 98.31 93 THR A N 1
ATOM 702 C CA . THR A 1 93 ? 11.901 -0.212 -5.639 1.00 98.31 93 THR A CA 1
ATOM 703 C C . THR A 1 93 ? 11.711 0.792 -4.513 1.00 98.31 93 THR A C 1
ATOM 705 O O . THR A 1 93 ? 10.637 0.875 -3.910 1.00 98.31 93 THR A O 1
ATOM 708 N N . GLU A 1 94 ? 12.695 1.661 -4.289 1.00 97.81 94 GLU A N 1
ATOM 709 C CA . GLU A 1 94 ? 12.400 2.922 -3.608 1.00 97.81 94 GLU A CA 1
ATOM 710 C C . GLU A 1 94 ? 11.279 3.666 -4.347 1.00 97.81 94 GLU A C 1
ATOM 712 O O . GLU A 1 94 ? 11.209 3.669 -5.582 1.00 97.81 94 GLU A O 1
ATOM 717 N N . SER A 1 95 ? 10.381 4.313 -3.599 1.00 96.88 95 SER A N 1
ATOM 718 C CA . SER A 1 95 ? 9.226 5.012 -4.189 1.00 96.88 95 SER A CA 1
ATOM 719 C C . SER A 1 95 ? 9.617 6.098 -5.196 1.00 96.88 95 SER A C 1
ATOM 721 O O . SER A 1 95 ? 8.876 6.359 -6.145 1.00 96.88 95 SER A O 1
ATOM 723 N N . THR A 1 96 ? 10.787 6.720 -5.031 1.00 97.62 96 THR A N 1
ATOM 724 C CA . THR A 1 96 ? 11.309 7.729 -5.965 1.00 97.62 96 THR A CA 1
ATOM 725 C C . THR A 1 96 ? 11.748 7.149 -7.308 1.00 97.62 96 THR A C 1
ATOM 727 O O . THR A 1 96 ? 11.818 7.890 -8.290 1.00 97.62 96 THR A O 1
ATOM 730 N N . ASP A 1 97 ? 11.991 5.841 -7.368 1.00 98.25 97 ASP A N 1
ATOM 731 C CA . ASP A 1 97 ? 12.606 5.164 -8.507 1.00 98.25 97 ASP A CA 1
ATOM 732 C C . ASP A 1 97 ? 11.620 4.316 -9.322 1.00 98.25 97 ASP A C 1
ATOM 734 O O . ASP A 1 97 ? 11.984 3.825 -10.391 1.00 98.25 97 ASP A O 1
ATOM 738 N N . LEU A 1 98 ? 10.344 4.244 -8.921 1.00 98.31 98 LEU A N 1
ATOM 739 C CA . LEU A 1 98 ? 9.291 3.508 -9.637 1.00 98.31 98 LEU A CA 1
ATOM 740 C C . LEU A 1 98 ? 9.278 3.824 -11.145 1.00 98.31 98 LEU A C 1
ATOM 742 O O . LEU A 1 98 ? 9.364 2.937 -11.995 1.00 98.31 98 LEU A O 1
ATOM 746 N N . HIS A 1 99 ? 9.215 5.108 -11.509 1.00 98.00 99 HIS A N 1
ATOM 747 C CA . HIS A 1 99 ? 9.172 5.512 -12.919 1.00 98.00 99 HIS A CA 1
ATOM 748 C C . HIS A 1 99 ? 10.483 5.241 -13.666 1.00 98.00 99 HIS A C 1
ATOM 750 O O . HIS A 1 99 ? 10.456 4.983 -14.873 1.00 98.00 99 HIS A O 1
ATOM 756 N N . LYS A 1 100 ? 11.619 5.278 -12.962 1.00 98.50 100 LYS A N 1
ATOM 757 C CA . LYS A 1 100 ? 12.933 4.946 -13.515 1.00 98.50 100 LYS A CA 1
ATOM 758 C C . LYS A 1 100 ? 13.020 3.449 -13.824 1.00 98.50 100 LYS A C 1
ATOM 760 O O . LYS A 1 100 ? 13.420 3.093 -14.931 1.00 98.50 100 LYS A O 1
ATOM 765 N N . GLY A 1 101 ? 12.544 2.600 -12.910 1.00 98.25 101 GLY A N 1
ATOM 766 C CA . GLY A 1 101 ? 12.415 1.154 -13.104 1.00 98.25 101 GLY A CA 1
ATOM 767 C C . GLY A 1 101 ? 11.541 0.804 -14.306 1.00 98.25 101 GLY A C 1
ATOM 768 O O . GLY A 1 101 ? 11.987 0.103 -15.212 1.00 98.25 101 GLY A O 1
ATOM 769 N N . ILE A 1 102 ? 10.340 1.387 -14.398 1.00 98.50 102 ILE A N 1
ATOM 770 C CA . ILE A 1 102 ? 9.437 1.179 -15.546 1.00 98.50 102 ILE A CA 1
ATOM 771 C C . ILE A 1 102 ? 10.118 1.569 -16.868 1.00 98.50 102 ILE A C 1
ATOM 773 O O . ILE A 1 102 ? 9.986 0.867 -17.871 1.00 98.50 102 ILE A O 1
ATOM 777 N N . ALA A 1 103 ? 10.842 2.691 -16.898 1.00 98.38 103 ALA A N 1
ATOM 778 C CA . ALA A 1 103 ? 11.545 3.135 -18.099 1.00 98.38 103 ALA A CA 1
ATOM 779 C C . ALA A 1 103 ? 12.681 2.178 -18.502 1.00 98.38 103 ALA A C 1
ATOM 781 O O . ALA A 1 103 ? 12.830 1.890 -19.692 1.00 98.38 103 ALA A O 1
ATOM 782 N N . ALA A 1 104 ? 13.443 1.663 -17.533 1.00 98.44 104 ALA A N 1
ATOM 783 C CA . ALA A 1 104 ? 14.508 0.690 -17.766 1.00 98.44 104 ALA A CA 1
ATOM 784 C C . ALA A 1 104 ? 13.963 -0.626 -18.346 1.00 98.44 104 ALA A C 1
ATOM 786 O O . ALA A 1 104 ? 14.459 -1.105 -19.366 1.00 98.44 104 ALA A O 1
ATOM 787 N N . LEU A 1 105 ? 12.883 -1.154 -17.764 1.00 98.38 105 LEU A N 1
ATOM 788 C CA . LEU A 1 105 ? 12.221 -2.378 -18.230 1.00 98.38 105 LEU A CA 1
ATOM 789 C C . LEU A 1 105 ? 11.669 -2.213 -19.653 1.00 98.38 105 LEU A C 1
ATOM 791 O O . LEU A 1 105 ? 11.898 -3.065 -20.513 1.00 98.38 105 LEU A O 1
ATOM 795 N N . LYS A 1 106 ? 11.044 -1.066 -19.952 1.00 98.38 106 LYS A N 1
ATOM 796 C CA . LYS A 1 106 ? 10.586 -0.738 -21.314 1.00 98.38 106 LYS A CA 1
ATOM 797 C C . LYS A 1 106 ? 11.728 -0.679 -22.319 1.00 98.38 106 LYS A C 1
ATOM 799 O O . LYS A 1 106 ? 11.574 -1.169 -23.436 1.00 98.38 106 LYS A O 1
ATOM 804 N N . ALA A 1 107 ? 12.872 -0.110 -21.942 1.00 98.06 107 ALA A N 1
ATOM 805 C CA . ALA A 1 107 ? 14.055 -0.080 -22.799 1.00 98.06 107 ALA A CA 1
ATOM 806 C C . ALA A 1 107 ? 14.630 -1.485 -23.062 1.00 98.06 107 ALA A C 1
ATOM 808 O O . ALA A 1 107 ? 15.193 -1.718 -24.131 1.00 98.06 107 ALA A O 1
ATOM 809 N N . ALA A 1 108 ? 14.436 -2.420 -22.128 1.00 96.75 108 ALA A N 1
ATOM 810 C CA . ALA A 1 108 ? 14.788 -3.832 -22.267 1.00 96.75 108 ALA A CA 1
ATOM 811 C C . ALA A 1 108 ? 13.729 -4.674 -23.014 1.00 96.75 108 ALA A C 1
ATOM 813 O O . ALA A 1 108 ? 13.934 -5.865 -23.232 1.00 96.75 108 ALA A O 1
ATOM 814 N N . GLY A 1 109 ? 12.617 -4.069 -23.450 1.00 97.12 109 GLY A N 1
ATOM 815 C CA . GLY A 1 109 ? 11.563 -4.728 -24.231 1.00 97.12 109 GLY A CA 1
ATOM 816 C C . GLY A 1 109 ? 10.354 -5.211 -23.424 1.00 97.12 109 GLY A C 1
ATOM 817 O O . GLY A 1 109 ? 9.394 -5.699 -24.019 1.00 97.12 109 GLY A O 1
ATOM 818 N N . ILE A 1 110 ? 10.347 -5.027 -22.102 1.00 97.69 110 ILE A N 1
ATOM 819 C CA . ILE A 1 110 ? 9.221 -5.375 -21.225 1.00 97.69 110 ILE A CA 1
ATOM 820 C C . ILE A 1 110 ? 8.248 -4.198 -21.216 1.00 97.69 110 ILE A C 1
ATOM 822 O O . ILE A 1 110 ? 8.538 -3.133 -20.674 1.00 97.69 110 ILE A O 1
ATOM 826 N N . THR A 1 111 ? 7.110 -4.353 -21.888 1.00 94.25 111 THR A N 1
ATOM 827 C CA . THR A 1 111 ? 6.174 -3.241 -22.143 1.00 94.25 111 THR A CA 1
ATOM 828 C C . THR A 1 111 ? 4.777 -3.454 -21.576 1.00 94.25 111 THR A C 1
ATOM 830 O O . THR A 1 111 ? 4.054 -2.470 -21.415 1.00 94.25 111 THR A O 1
ATOM 833 N N . GLU A 1 112 ? 4.444 -4.690 -21.213 1.00 97.12 112 GLU A N 1
ATOM 834 C CA . GLU A 1 112 ? 3.177 -5.074 -20.599 1.00 97.12 112 GLU A CA 1
ATOM 835 C C . GLU A 1 112 ? 3.398 -5.282 -19.099 1.00 97.12 112 GLU A C 1
ATOM 837 O O . GLU A 1 112 ? 4.197 -6.126 -18.700 1.00 97.12 112 GLU A O 1
ATOM 842 N N . PHE A 1 113 ? 2.708 -4.492 -18.280 1.00 97.88 113 PHE A N 1
ATOM 843 C CA . PHE A 1 113 ? 2.787 -4.551 -16.821 1.00 97.88 113 PHE A CA 1
ATOM 844 C C . PHE A 1 113 ? 1.391 -4.803 -16.269 1.00 97.88 113 PHE A C 1
ATOM 846 O O . PHE A 1 113 ? 0.442 -4.131 -16.678 1.00 97.88 113 PHE A O 1
ATOM 853 N N . SER A 1 114 ? 1.268 -5.744 -15.340 1.00 97.44 114 SER A N 1
ATOM 854 C CA . SER A 1 114 ? 0.023 -5.966 -14.603 1.00 97.44 114 SER A CA 1
ATOM 855 C C . SER A 1 114 ? -0.149 -4.937 -13.486 1.00 97.44 114 SER A C 1
ATOM 857 O O . SER A 1 114 ? -1.261 -4.453 -13.285 1.00 97.44 114 SER A O 1
ATOM 859 N N . THR A 1 115 ? 0.950 -4.532 -12.840 1.00 96.88 115 THR A N 1
ATOM 860 C CA . THR A 1 115 ? 0.948 -3.542 -11.753 1.00 96.88 115 THR A CA 1
ATOM 861 C C . THR A 1 115 ? 2.102 -2.558 -11.911 1.00 96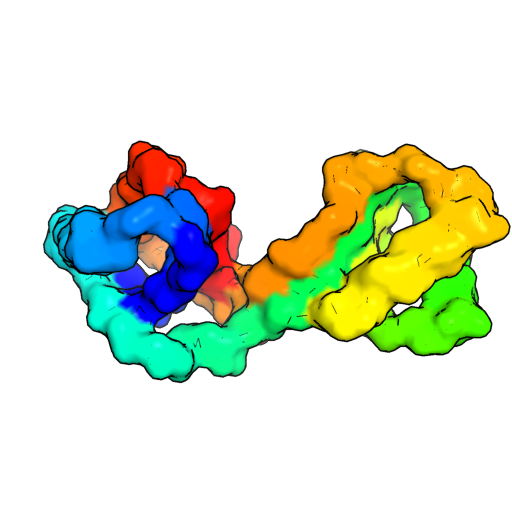.88 115 THR A C 1
ATOM 863 O O . THR A 1 115 ? 3.232 -2.954 -12.193 1.00 96.88 115 THR A O 1
ATOM 866 N N . THR A 1 116 ? 1.819 -1.268 -11.712 1.00 97.56 116 THR A N 1
ATOM 867 C CA . THR A 1 116 ? 2.827 -0.202 -11.591 1.00 97.56 116 THR A CA 1
ATOM 868 C C . THR A 1 116 ? 2.319 0.880 -10.646 1.00 97.56 116 THR A C 1
ATOM 870 O O . THR A 1 116 ? 1.653 1.827 -11.079 1.00 97.56 116 THR A O 1
ATOM 873 N N . GLU A 1 117 ? 2.601 0.759 -9.357 1.00 96.88 117 GLU A N 1
ATOM 874 C CA . GLU A 1 117 ? 2.052 1.686 -8.369 1.00 96.88 117 GLU A CA 1
ATOM 875 C C . GLU A 1 117 ? 2.931 1.851 -7.135 1.00 96.88 117 GLU A C 1
ATOM 877 O O . GLU A 1 117 ? 3.958 1.195 -6.983 1.00 96.88 117 GLU A O 1
ATOM 882 N N . LEU A 1 118 ? 2.554 2.809 -6.291 1.00 96.75 118 LEU A N 1
ATOM 883 C CA . LEU A 1 118 ? 3.121 2.958 -4.960 1.00 96.75 118 LEU A CA 1
ATOM 884 C C . LEU A 1 118 ? 2.239 2.202 -3.969 1.00 96.75 118 LEU A C 1
ATOM 886 O O . LEU A 1 118 ? 1.017 2.377 -3.975 1.00 96.75 118 LEU A O 1
ATOM 890 N N . GLU A 1 119 ? 2.892 1.423 -3.1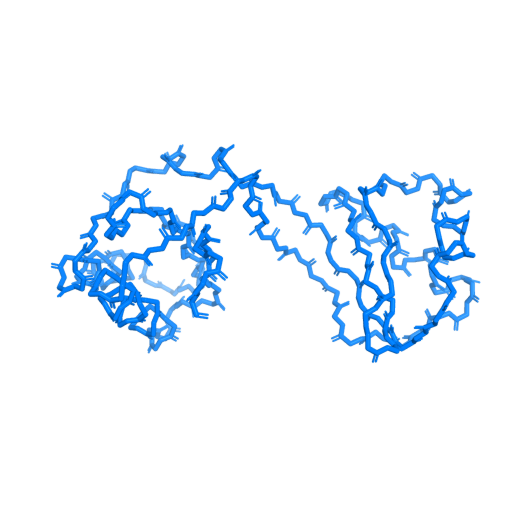17 1.00 96.94 119 GLU A N 1
ATOM 891 C CA . GLU A 1 119 ? 2.303 0.631 -2.043 1.00 96.94 119 GLU A CA 1
ATOM 892 C C . GLU A 1 119 ? 2.955 1.000 -0.704 1.00 96.94 119 GLU A C 1
ATOM 894 O O . GLU A 1 119 ? 4.103 1.456 -0.653 1.00 96.94 119 GLU A O 1
ATOM 899 N N . MET A 1 120 ? 2.236 0.784 0.397 1.00 97.06 120 MET A N 1
ATOM 900 C CA . MET A 1 120 ? 2.785 0.892 1.749 1.00 97.06 120 MET A CA 1
ATOM 901 C C . MET A 1 120 ? 3.031 -0.516 2.292 1.00 97.06 120 MET A C 1
ATOM 903 O O . MET A 1 120 ? 2.097 -1.188 2.723 1.00 97.06 120 MET A O 1
ATOM 907 N N . ILE A 1 121 ? 4.290 -0.950 2.298 1.00 95.94 121 ILE A N 1
ATOM 908 C CA . ILE A 1 121 ? 4.681 -2.292 2.750 1.00 95.94 121 ILE A CA 1
ATOM 909 C C . ILE A 1 121 ? 5.041 -2.244 4.234 1.00 95.94 121 ILE A C 1
ATOM 911 O O . ILE A 1 121 ? 5.860 -1.422 4.646 1.00 95.94 121 ILE A O 1
ATOM 915 N N . ALA A 1 122 ? 4.427 -3.091 5.058 1.00 97.50 122 ALA A N 1
ATOM 916 C CA . ALA A 1 122 ? 4.717 -3.131 6.488 1.00 97.50 122 ALA A CA 1
ATOM 917 C C . ALA A 1 122 ? 6.154 -3.620 6.751 1.00 97.50 122 ALA A C 1
ATOM 919 O O . ALA A 1 122 ? 6.583 -4.634 6.213 1.00 97.50 122 ALA A O 1
ATOM 920 N N . GLN A 1 123 ? 6.890 -2.938 7.633 1.00 96.50 123 GLN A N 1
ATOM 921 C CA . GLN A 1 123 ? 8.253 -3.338 8.024 1.00 96.50 123 GLN A CA 1
ATOM 922 C C . GLN A 1 123 ? 8.273 -4.587 8.916 1.00 96.50 123 GLN A C 1
ATOM 924 O O . GLN A 1 123 ? 9.299 -5.251 9.061 1.00 96.50 123 GLN A O 1
ATOM 929 N N . SER A 1 124 ? 7.153 -4.873 9.577 1.00 95.62 124 SER A N 1
ATOM 930 C CA . SER A 1 124 ? 6.979 -6.054 10.413 1.00 95.62 124 SER A CA 1
ATOM 931 C C . SER A 1 124 ? 5.515 -6.433 10.485 1.00 95.62 124 SER A C 1
ATOM 933 O O . SER A 1 124 ? 4.675 -5.580 10.798 1.00 95.62 124 SER A O 1
ATOM 935 N N . GLU A 1 125 ? 5.234 -7.710 10.300 1.00 97.00 125 GLU A N 1
ATOM 936 C CA . GLU A 1 125 ? 3.882 -8.233 10.383 1.00 97.00 125 GLU A CA 1
ATOM 937 C C . GLU A 1 125 ? 3.574 -8.832 11.756 1.00 97.00 125 GLU A C 1
ATOM 939 O O . GLU A 1 125 ? 4.468 -9.163 12.542 1.00 97.00 125 GLU A O 1
ATOM 944 N N . ILE A 1 126 ? 2.284 -8.961 12.045 1.00 97.31 126 ILE A N 1
ATOM 945 C CA . ILE A 1 126 ? 1.756 -9.658 13.210 1.00 97.31 126 ILE A CA 1
ATOM 946 C C . ILE A 1 126 ? 0.705 -10.674 12.778 1.00 97.31 126 ILE A C 1
ATOM 948 O O . ILE A 1 126 ? 0.029 -10.500 11.766 1.00 97.31 126 ILE A O 1
ATOM 952 N N . GLU A 1 127 ? 0.521 -11.699 13.599 1.00 97.94 127 GLU A N 1
ATOM 953 C CA . GLU A 1 127 ? -0.621 -12.599 13.492 1.00 97.94 127 GLU A CA 1
ATOM 954 C C . GLU A 1 127 ? -1.648 -12.259 14.569 1.00 97.94 127 GLU A C 1
ATOM 956 O O . GLU A 1 127 ? -1.303 -12.011 15.730 1.00 97.94 127 GLU A O 1
ATOM 961 N N . LEU A 1 128 ? -2.921 -12.271 14.188 1.00 98.00 128 LEU A N 1
ATOM 962 C CA . LEU A 1 128 ? -4.033 -12.093 15.113 1.00 98.00 128 LEU A CA 1
ATOM 963 C C . LEU A 1 128 ? -4.633 -13.439 15.522 1.00 98.00 128 LEU A C 1
ATOM 965 O O . LEU A 1 128 ? -4.628 -14.410 14.763 1.00 98.00 128 LEU A O 1
ATOM 969 N N . SER A 1 129 ? -5.190 -13.485 16.735 1.00 98.12 129 SER A N 1
ATOM 970 C CA . SER A 1 129 ? -6.029 -14.612 17.157 1.00 98.12 129 SER A CA 1
ATOM 971 C C . SER A 1 129 ? -7.282 -14.704 16.271 1.00 98.12 129 SER A C 1
ATOM 973 O O . SER A 1 129 ? -7.694 -13.681 15.735 1.00 98.12 129 SER A O 1
ATOM 975 N N . PRO A 1 130 ? -7.945 -15.869 16.135 1.00 98.12 130 PRO A N 1
ATOM 976 C CA . PRO A 1 130 ? -9.132 -15.985 15.280 1.00 98.12 130 PRO A CA 1
ATOM 977 C C . PRO A 1 130 ? -10.253 -14.985 15.607 1.00 98.12 130 PRO A C 1
ATOM 979 O O . PRO A 1 130 ? -10.919 -14.500 14.701 1.00 98.12 130 PRO A O 1
ATOM 982 N N . GLU A 1 131 ? -10.442 -14.656 16.889 1.00 97.12 131 GLU A N 1
ATOM 983 C CA . GLU A 1 131 ? -11.434 -13.665 17.332 1.00 97.12 131 GLU A CA 1
ATOM 984 C C . GLU A 1 131 ? -11.030 -12.242 16.921 1.00 97.12 131 GLU A C 1
ATOM 986 O O . GLU A 1 131 ? -11.828 -11.514 16.334 1.00 97.12 131 GLU A O 1
ATOM 991 N N . ASP A 1 132 ? -9.775 -11.857 17.173 1.00 97.88 132 ASP A N 1
ATOM 992 C CA . ASP A 1 132 ? -9.258 -10.546 16.762 1.00 97.88 132 ASP A CA 1
ATOM 993 C C . ASP A 1 132 ? -9.221 -10.402 15.238 1.00 97.88 132 ASP A C 1
ATOM 995 O O . ASP A 1 132 ? -9.456 -9.313 14.718 1.00 97.88 132 ASP A O 1
ATOM 999 N N . LEU A 1 133 ? -8.938 -11.496 14.529 1.00 98.25 133 LEU A N 1
ATOM 1000 C CA . LEU A 1 133 ? -8.871 -11.546 13.078 1.00 98.25 133 LEU A CA 1
ATOM 1001 C C . LEU A 1 133 ? -10.241 -11.304 12.446 1.00 98.25 133 LEU A C 1
ATOM 1003 O O . LEU A 1 133 ? -10.342 -10.502 11.527 1.00 98.25 133 LEU A O 1
ATOM 1007 N N . GLU A 1 134 ? -11.304 -11.925 12.967 1.00 97.94 134 GLU A N 1
ATOM 1008 C CA . GLU A 1 134 ? -12.676 -11.684 12.497 1.00 97.94 134 GLU A CA 1
ATOM 1009 C C . GLU A 1 134 ? -13.075 -10.208 12.672 1.00 97.94 134 GLU A C 1
ATOM 1011 O O . GLU A 1 134 ? -13.677 -9.597 11.783 1.00 97.94 134 GLU A O 1
ATOM 1016 N N . VAL A 1 135 ? -12.695 -9.601 13.801 1.00 97.88 135 VAL A N 1
ATOM 1017 C CA . VAL A 1 135 ? -12.935 -8.174 14.054 1.00 97.88 135 VAL A CA 1
ATOM 1018 C C . VAL A 1 135 ? -12.113 -7.298 13.104 1.00 97.88 135 VAL A C 1
ATOM 1020 O O . VAL A 1 135 ? -12.644 -6.326 12.564 1.00 97.88 135 VAL A O 1
ATOM 1023 N N . PHE A 1 136 ? -10.841 -7.639 12.889 1.00 98.38 136 PHE A N 1
ATOM 1024 C CA . PHE A 1 136 ? -9.935 -6.907 12.008 1.00 98.38 136 PHE A CA 1
ATOM 1025 C C . PHE A 1 136 ? -10.371 -6.976 10.540 1.00 98.38 136 PHE A C 1
ATOM 1027 O O . PHE A 1 136 ? -10.453 -5.935 9.895 1.00 98.38 136 PHE A O 1
ATOM 1034 N N . ALA A 1 137 ? -10.746 -8.155 10.038 1.00 98.25 137 ALA A N 1
ATOM 1035 C CA . ALA A 1 137 ? -11.311 -8.328 8.700 1.00 98.25 137 ALA A CA 1
ATOM 1036 C C . ALA A 1 137 ? -12.550 -7.451 8.516 1.00 98.25 137 ALA A C 1
ATOM 1038 O O . ALA A 1 137 ? -12.613 -6.629 7.610 1.00 98.25 137 ALA A O 1
ATOM 1039 N N . GLY A 1 138 ? -13.477 -7.487 9.478 1.00 98.31 138 GLY A N 1
ATOM 1040 C CA . GLY A 1 138 ? -14.658 -6.633 9.433 1.00 98.31 138 GLY A CA 1
ATOM 1041 C C . GLY A 1 138 ? -14.370 -5.125 9.520 1.00 98.31 138 GLY A C 1
ATOM 1042 O O . GLY A 1 138 ? -15.263 -4.337 9.185 1.00 98.31 138 GLY A O 1
ATOM 1043 N N . LEU A 1 139 ? -13.198 -4.711 10.016 1.00 98.50 139 LEU A N 1
ATOM 1044 C CA . LEU A 1 139 ? -12.715 -3.328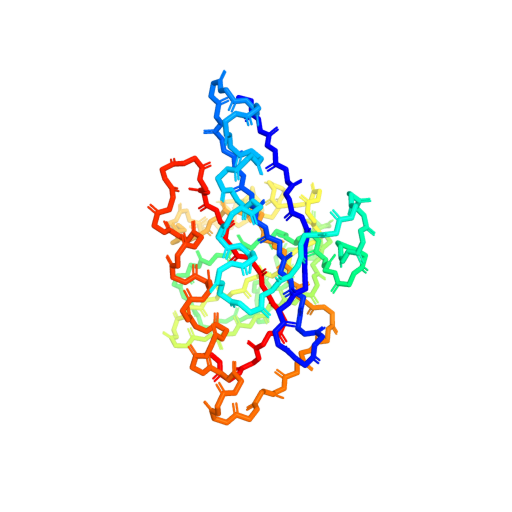 9.986 1.00 98.50 139 LEU A CA 1
ATOM 1045 C C . LEU A 1 139 ? -12.146 -2.973 8.609 1.00 98.50 139 LEU A C 1
ATOM 1047 O O . LEU A 1 139 ? -12.520 -1.926 8.084 1.00 98.50 139 LEU A O 1
ATOM 1051 N N . VAL A 1 140 ? -11.291 -3.828 8.042 1.00 98.50 140 VAL A N 1
ATOM 1052 C CA . VAL A 1 140 ? -10.714 -3.651 6.700 1.00 98.50 140 VAL A CA 1
ATOM 1053 C C . VAL A 1 140 ? -11.820 -3.598 5.650 1.00 98.50 140 VAL A C 1
ATOM 1055 O O . VAL A 1 140 ? -11.938 -2.572 4.988 1.00 98.50 140 VAL A O 1
ATOM 1058 N N . ASP A 1 141 ? -12.719 -4.586 5.618 1.00 98.38 141 ASP A N 1
ATOM 1059 C CA . ASP A 1 141 ? -13.856 -4.632 4.685 1.00 98.38 141 ASP A CA 1
ATOM 1060 C C . ASP A 1 141 ? -14.684 -3.339 4.741 1.00 98.38 141 ASP A C 1
ATOM 1062 O O . ASP A 1 141 ? -15.048 -2.747 3.732 1.00 98.38 141 ASP A O 1
ATOM 1066 N N . ALA A 1 142 ? -14.965 -2.850 5.953 1.00 98.38 142 ALA A N 1
ATOM 1067 C CA . ALA A 1 142 ? -15.770 -1.647 6.137 1.00 98.38 142 ALA A CA 1
ATOM 1068 C C . ALA A 1 142 ? -15.047 -0.360 5.708 1.00 98.38 142 ALA A C 1
ATOM 1070 O O . ALA A 1 142 ? -15.718 0.636 5.439 1.00 98.38 142 ALA A O 1
ATOM 1071 N N . LEU A 1 143 ? -13.710 -0.346 5.719 1.00 98.44 143 LEU A N 1
ATOM 1072 C CA . LEU A 1 143 ? -12.917 0.749 5.166 1.00 98.44 143 LEU A CA 1
ATOM 1073 C C . LEU A 1 143 ? -12.894 0.670 3.640 1.00 98.44 143 LEU A C 1
ATOM 1075 O O . LEU A 1 143 ? -13.075 1.698 3.002 1.00 98.44 143 LEU A O 1
ATOM 1079 N N . GLU A 1 144 ? -12.707 -0.518 3.069 1.00 98.25 144 GLU A N 1
ATOM 1080 C CA . GLU A 1 144 ? -12.710 -0.741 1.617 1.00 98.25 144 GLU A CA 1
ATOM 1081 C C . GLU A 1 144 ? -14.077 -0.455 0.975 1.00 98.25 144 GLU A C 1
ATOM 1083 O O . GLU A 1 144 ? -14.137 0.040 -0.148 1.00 98.25 144 GLU A O 1
ATOM 1088 N N . ASP A 1 145 ? -15.168 -0.683 1.711 1.00 98.12 145 ASP A N 1
ATOM 1089 C CA . ASP A 1 145 ? -16.539 -0.359 1.300 1.00 98.12 145 ASP A CA 1
ATOM 1090 C C . ASP A 1 145 ? -16.868 1.155 1.338 1.00 98.12 145 ASP A C 1
ATOM 1092 O O . ASP A 1 145 ? -17.943 1.561 0.883 1.00 98.12 145 ASP A O 1
ATOM 1096 N N . ASP A 1 146 ? -16.013 2.016 1.912 1.00 98.19 146 ASP A N 1
ATOM 1097 C CA . ASP A 1 146 ? -16.256 3.467 1.936 1.00 98.19 146 ASP A CA 1
ATOM 1098 C C . ASP A 1 146 ? -15.843 4.116 0.604 1.00 98.19 146 ASP A C 1
ATOM 1100 O O . ASP A 1 146 ? -14.684 4.067 0.203 1.00 98.19 146 ASP A O 1
ATOM 1104 N N . ASP A 1 147 ? -16.789 4.801 -0.050 1.00 97.50 147 ASP A N 1
ATOM 1105 C CA . ASP A 1 147 ? -16.608 5.419 -1.376 1.00 97.50 147 ASP A CA 1
ATOM 1106 C C . ASP A 1 147 ? -15.405 6.383 -1.485 1.00 97.50 147 ASP A C 1
ATOM 1108 O O . ASP A 1 147 ? -14.917 6.646 -2.587 1.00 97.50 147 ASP A O 1
ATOM 1112 N N . ASP A 1 148 ? -14.972 6.995 -0.374 1.00 98.12 148 ASP A N 1
ATOM 1113 C CA . ASP A 1 148 ? -13.850 7.935 -0.364 1.00 98.12 148 ASP A CA 1
ATOM 1114 C C . ASP A 1 148 ? -12.494 7.214 -0.146 1.00 98.12 148 ASP A C 1
ATOM 1116 O O . ASP A 1 148 ? -11.449 7.830 -0.387 1.00 98.12 148 ASP A O 1
ATOM 1120 N N . VAL A 1 149 ? -12.476 5.945 0.289 1.00 98.25 149 VAL A N 1
ATOM 1121 C CA . VAL A 1 149 ? -11.271 5.116 0.487 1.00 98.25 149 VAL A CA 1
ATOM 1122 C C . VAL A 1 149 ? -10.827 4.502 -0.838 1.00 98.25 149 VAL A C 1
ATOM 1124 O O . VAL A 1 149 ? -11.627 4.138 -1.688 1.00 98.25 149 VAL A O 1
ATOM 1127 N N . GLN A 1 150 ? -9.518 4.489 -1.070 1.00 97.69 150 GLN A N 1
ATOM 1128 C CA . GLN A 1 150 ? -8.900 3.996 -2.304 1.00 97.69 150 GLN A CA 1
ATOM 1129 C C . GLN A 1 150 ? -8.018 2.781 -2.047 1.00 97.69 150 GLN A C 1
ATOM 1131 O O . GLN A 1 150 ? -7.982 1.878 -2.874 1.00 97.69 150 GLN A O 1
ATOM 1136 N N . LYS A 1 151 ? -7.293 2.784 -0.925 1.00 97.56 151 LYS A N 1
ATOM 1137 C CA . LYS A 1 151 ? -6.411 1.695 -0.509 1.00 97.56 151 LYS A CA 1
ATOM 1138 C C . LYS A 1 151 ? -6.415 1.568 1.004 1.00 97.56 151 LYS A C 1
ATOM 1140 O O . LYS A 1 151 ? -6.434 2.584 1.712 1.00 97.56 151 LYS A O 1
ATOM 1145 N N . VAL A 1 152 ? -6.353 0.332 1.480 1.00 98.19 152 VAL A N 1
ATOM 1146 C CA . VAL A 1 152 ? -6.151 -0.007 2.886 1.00 98.19 152 VAL A CA 1
ATOM 1147 C C . VAL A 1 152 ? -4.877 -0.834 2.981 1.00 98.19 152 VAL A C 1
ATOM 1149 O O . VAL A 1 152 ? -4.726 -1.825 2.281 1.00 98.19 152 VAL A O 1
ATOM 1152 N N . TYR A 1 153 ? -3.956 -0.415 3.842 1.00 98.38 153 TYR A N 1
ATOM 1153 C CA . TYR A 1 153 ? -2.722 -1.143 4.124 1.00 98.38 153 TYR A CA 1
ATOM 1154 C C . TYR A 1 153 ? -2.686 -1.520 5.593 1.00 98.38 153 TYR A C 1
ATOM 1156 O O . TYR A 1 153 ? -3.102 -0.733 6.450 1.00 98.38 153 TYR A O 1
ATOM 1164 N N . HIS A 1 154 ? -2.140 -2.690 5.895 1.00 98.50 154 HIS A N 1
ATOM 1165 C CA . HIS A 1 154 ? -1.993 -3.161 7.261 1.00 98.50 154 HIS A CA 1
ATOM 1166 C C . HIS A 1 154 ? -0.789 -4.072 7.439 1.00 98.50 154 HIS A C 1
ATOM 1168 O O . HIS A 1 154 ? -0.152 -4.479 6.476 1.00 98.50 154 HIS A O 1
ATOM 1174 N N . ASN A 1 155 ? -0.494 -4.407 8.693 1.00 98.31 155 ASN A N 1
ATOM 1175 C CA . ASN A 1 155 ? 0.590 -5.316 9.045 1.00 98.31 155 ASN A CA 1
ATOM 1176 C C . ASN A 1 155 ? 0.116 -6.686 9.565 1.00 98.31 155 ASN A C 1
ATOM 1178 O O . ASN A 1 155 ? 0.874 -7.373 10.238 1.00 98.31 155 ASN A O 1
ATOM 1182 N N . VAL A 1 156 ? -1.141 -7.068 9.337 1.00 98.19 156 VAL A N 1
ATOM 1183 C CA . VAL A 1 156 ? -1.657 -8.395 9.714 1.00 98.19 156 VAL A CA 1
ATOM 1184 C C . VAL A 1 156 ? -1.353 -9.412 8.611 1.00 98.19 156 VAL A C 1
ATOM 1186 O O . VAL A 1 156 ? -1.853 -9.250 7.504 1.00 98.19 156 VAL A O 1
ATOM 1189 N N . ALA A 1 157 ? -0.557 -10.440 8.920 1.00 96.88 157 ALA A N 1
ATOM 1190 C CA . ALA A 1 157 ? -0.099 -11.457 7.960 1.00 96.88 157 ALA A CA 1
ATOM 1191 C C . ALA A 1 157 ? -1.145 -12.537 7.649 1.00 96.88 157 ALA A C 1
ATOM 1193 O O . ALA A 1 157 ? -1.098 -13.177 6.604 1.00 96.88 157 ALA A O 1
ATOM 1194 N N . ASN A 1 158 ? -2.055 -12.792 8.592 1.00 96.69 158 ASN A N 1
ATOM 1195 C CA . ASN A 1 158 ? -3.006 -13.899 8.528 1.00 96.69 158 ASN A CA 1
ATOM 1196 C C . ASN A 1 158 ? -4.442 -13.455 8.223 1.00 96.69 158 ASN A C 1
ATOM 1198 O O . ASN A 1 158 ? -5.362 -14.137 8.674 1.00 96.69 158 ASN A O 1
ATOM 1202 N N . LEU A 1 159 ? -4.613 -12.321 7.524 1.00 93.00 159 LEU A N 1
ATOM 1203 C CA . LEU A 1 159 ? -5.917 -11.807 7.087 1.00 93.00 159 LEU A CA 1
ATOM 1204 C C . LEU A 1 159 ? -6.563 -12.673 6.002 1.00 93.00 159 LEU A C 1
ATOM 1206 O O . LEU A 1 159 ? -5.845 -13.064 5.057 1.00 93.00 159 LEU A O 1
#

Mean predicted aligned error: 3.14 Å

Secondary structure (DSSP, 8-state):
-EEEEEEE-GGG-EEEEEEE-S-HHHHHHHHHHHHHHTT-EE--TTSSGGGEEEEEEEEEE-S-HHHHHHHHHHTT--EEEEEEETTEEEEEEEGGGHHHHHHHHHHTT----SEEEEEEEESS-BPPPHHHHHHHHHHHHHHHTSTTEEEEEE-BTT-

Foldseek 3Di:
DWDWWWWAAPPRWTKIWIFADPDPPVLVVQLQVLQVVLRMHTDDPPPCLVQWAFKWKWKDFADCQVVLVVLCVVLVFAWPDWDDDPRMIITIGRNVRLVSSQVSCVVVVNPDTPDTDIDTHGNAADEDDPVRVVSVVSSLVSSVPDPGTDDMDIRHPPD

Sequence (159 aa):
MQGRYEGFGPSGSLIIAETLTSNVNRTIANVRSIFNKKGG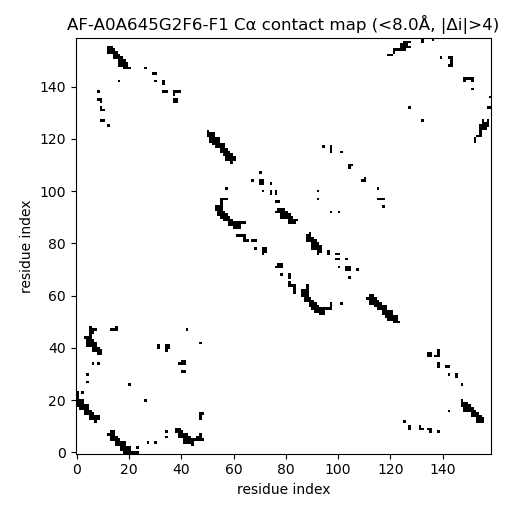NIGAAGSVSYMFDNTGVIVFEGTDPDHIFEILLNAEVDVRDVTEEEGNIVIYTESTDLHKGIAALKAAGITEFSTTELEMIAQSEIELSPEDLEVFAGLVDALEDDDDVQKVYHNVANL

Nearest PDB structures (foldseek):
  1kon-assembly1_A  TM=8.448E-01  e=9.626E-16  Escherichia coli
  4f3q-assembly1_A  TM=7.625E-01  e=3.004E-16  Coxiella burnetii RSA 493
  1lfp-assembly1_A  TM=8.290E-01  e=3.997E-14  Aquifex aeolicus
  1mw7-assembly1_A  TM=8.692E-01  e=2.367E-14  Helicobacter pylori
  5ekz-assembly1_A  TM=7.631E-01  e=6.169E-13  Mus musculus

pLDDT: mean 97.4, std 1.2, range [90.94, 98.62]

InterPro domains:
  IPR002876 Transcriptional regulator TACO1-like [PTHR12532] (4-157)
  IPR026564 Transcriptional regulator TACO1-like, domain 3 [G3DSA:3.30.70.980] (5-155)
  IPR026564 Transcriptional regulator TACO1-like, domain 3 [G3DSA:3.30.70.980] (48-124)
  IPR029072 YebC-like [SSF75625] (4-156)
  IPR048300 TACO1/YebC-like, second and third domains [PF01709] (4-156)

Radius of gyration: 17.72 Å; Cα contacts (8 Å, |Δi|>4): 317; chains: 1; bounding box: 40×34×44 Å

Organism: NCBI:txid1076179

Solvent-accessible surface area (backbone atoms only — not comparable to full-atom values): 8602 Å² total; per-residue (Å²): 85,80,47,76,48,27,24,33,36,46,98,71,36,43,36,39,41,34,30,58,33,97,47,67,73,58,49,56,52,50,54,45,50,46,28,62,74,31,65,24,44,70,50,54,86,75,67,46,59,83,52,34,43,65,26,9,39,39,29,28,82,37,81,57,33,70,63,53,47,51,51,34,51,76,65,68,37,54,67,76,47,58,42,66,56,96,58,20,28,41,35,35,22,42,50,90,28,35,70,57,41,55,52,44,40,41,76,74,67,53,78,73,65,82,40,78,48,80,45,62,46,49,76,62,69,45,78,64,55,75,70,45,37,54,39,40,50,56,32,51,54,54,45,68,71,33,89,42,42,76,47,78,37,56,24,61,72,76,117